Protein AF-A0A498AI53-F1 (afdb_monomer_lite)

Secondary structure (DSSP, 8-state):
-----HHHHHHHHHHHHHHHHTT---EEES--HHHHHHHHHTT-GGGSEEETS-------------PPPPP-

Sequence (72 aa):
MRFFSAHGVSALLQAQQTAADVGAAFLLCDLAPCVTYILATTAVLPNFALAGGPAAHRGDGRRRGRAPPPDP

Radius of gyration: 20.62 Å; chains: 1; bounding box: 27×65×44 Å

Foldseek 3Di:
DPDCDPVNVVVLVVVCVVCVVVVHADEDEDDDPVRVVVCVVVVNVVVHHYPDDPPPPPCPVPDDDDDDDDDD

pLDDT: mean 74.84, std 14.24, range [42.94, 93.69]

Structure (mmCIF, N/CA/C/O backbone):
data_AF-A0A498AI53-F1
#
_entry.id   AF-A0A498AI53-F1
#
loop_
_atom_site.group_PDB
_atom_site.id
_atom_site.type_symbol
_atom_site.label_atom_id
_atom_site.label_alt_id
_atom_site.label_comp_id
_atom_site.label_asym_id
_atom_site.label_entity_id
_atom_site.label_seq_id
_atom_site.pdbx_PDB_ins_code
_atom_site.Cartn_x
_atom_site.Cartn_y
_atom_site.Cartn_z
_atom_site.occupancy
_atom_site.B_iso_or_equiv
_atom_site.auth_seq_id
_atom_site.auth_comp_id
_atom_site.auth_asym_id
_atom_site.auth_atom_id
_atom_site.pdbx_PDB_model_num
ATOM 1 N N . MET A 1 1 ? 0.482 2.373 -15.659 1.00 47.38 1 MET A N 1
ATOM 2 C CA . MET A 1 1 ? 0.925 3.748 -15.319 1.00 47.38 1 MET A CA 1
ATOM 3 C C . MET A 1 1 ? 2.439 3.755 -15.143 1.00 47.38 1 MET A C 1
ATOM 5 O O . MET A 1 1 ? 2.943 2.815 -14.548 1.00 47.38 1 MET A O 1
ATOM 9 N N . ARG A 1 2 ? 3.169 4.742 -15.687 1.00 52.34 2 ARG A N 1
ATOM 10 C CA . ARG A 1 2 ? 4.653 4.765 -15.682 1.00 52.34 2 ARG A CA 1
ATOM 11 C C . ARG A 1 2 ? 5.288 5.852 -14.803 1.00 52.34 2 ARG A C 1
ATOM 13 O O . ARG A 1 2 ? 6.503 5.861 -14.674 1.00 52.34 2 ARG A O 1
ATOM 20 N N . PHE A 1 3 ? 4.496 6.723 -14.177 1.00 55.38 3 PHE A N 1
ATOM 21 C CA . PHE A 1 3 ? 5.017 7.792 -13.325 1.00 55.38 3 PHE A CA 1
ATOM 22 C C . PHE A 1 3 ? 4.284 7.790 -11.991 1.00 55.38 3 PHE A C 1
ATOM 24 O O . PHE A 1 3 ? 3.106 8.125 -11.914 1.00 55.38 3 PHE A O 1
ATOM 31 N N . PHE A 1 4 ? 4.995 7.366 -10.955 1.00 66.94 4 PHE A N 1
ATOM 32 C CA . PHE A 1 4 ? 4.564 7.451 -9.571 1.00 66.94 4 PHE A CA 1
ATOM 33 C C . PHE A 1 4 ? 5.459 8.500 -8.911 1.00 66.94 4 PHE A C 1
ATOM 35 O O . PHE A 1 4 ? 6.675 8.339 -8.860 1.00 66.94 4 PHE A O 1
ATOM 42 N N . SER A 1 5 ? 4.875 9.639 -8.547 1.00 74.81 5 SER A N 1
ATOM 43 C CA . SER A 1 5 ? 5.602 10.806 -8.040 1.00 74.81 5 SER A CA 1
ATOM 44 C C . SER A 1 5 ? 5.458 10.929 -6.524 1.00 74.81 5 SER A C 1
ATOM 46 O O . SER A 1 5 ? 4.632 10.250 -5.913 1.00 74.81 5 SER A O 1
ATOM 48 N N . ALA A 1 6 ? 6.205 11.855 -5.916 1.00 77.69 6 ALA A N 1
ATOM 49 C CA . ALA A 1 6 ? 6.055 12.191 -4.499 1.00 77.69 6 ALA A CA 1
ATOM 50 C C . ALA A 1 6 ? 4.602 12.553 -4.130 1.00 77.69 6 ALA A C 1
ATOM 52 O O . ALA A 1 6 ? 4.125 12.168 -3.070 1.00 77.69 6 ALA A O 1
ATOM 53 N N . HIS A 1 7 ? 3.862 13.215 -5.027 1.00 82.38 7 HIS A N 1
ATOM 54 C CA . HIS A 1 7 ? 2.444 13.521 -4.804 1.00 82.38 7 HIS A CA 1
ATOM 55 C C . HIS A 1 7 ? 1.566 12.262 -4.814 1.00 82.38 7 HIS A C 1
ATOM 57 O O . HIS A 1 7 ? 0.605 12.184 -4.056 1.00 82.38 7 HIS A O 1
ATOM 63 N N . GLY A 1 8 ? 1.920 11.253 -5.617 1.00 83.81 8 GLY A N 1
ATOM 64 C CA . GLY A 1 8 ? 1.261 9.944 -5.588 1.00 83.81 8 GLY A CA 1
ATOM 65 C C . GLY A 1 8 ? 1.477 9.209 -4.262 1.00 83.81 8 GLY A C 1
ATOM 66 O O . GLY A 1 8 ? 0.541 8.611 -3.736 1.00 83.81 8 GLY A O 1
ATOM 67 N N . VAL A 1 9 ? 2.678 9.314 -3.683 1.00 84.38 9 VAL A N 1
ATOM 68 C CA . VAL A 1 9 ? 2.981 8.779 -2.343 1.00 84.38 9 VAL A CA 1
ATOM 69 C C . VAL A 1 9 ? 2.156 9.494 -1.271 1.00 84.38 9 VAL A C 1
ATOM 71 O O . VAL A 1 9 ? 1.526 8.833 -0.447 1.00 84.38 9 VAL A O 1
ATOM 74 N N . SER A 1 10 ? 2.103 10.830 -1.297 1.00 86.12 10 SER A N 1
ATOM 75 C CA . SER A 1 10 ? 1.310 11.613 -0.339 1.00 86.12 10 SER A CA 1
ATOM 76 C C . SER A 1 10 ? -0.186 11.304 -0.427 1.00 86.12 10 SER A C 1
ATOM 78 O O . SER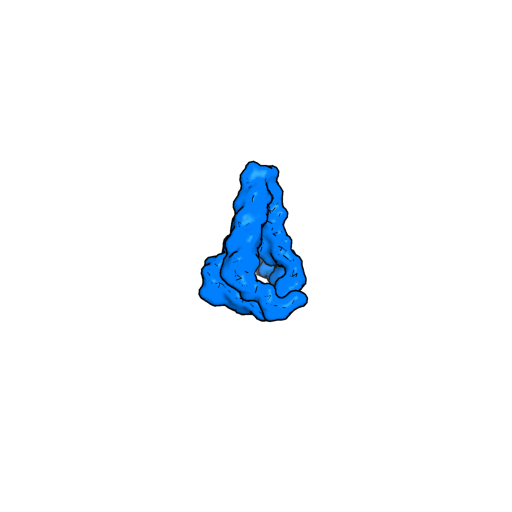 A 1 10 ? -0.834 11.135 0.602 1.00 86.12 10 SER A O 1
ATOM 80 N N . ALA A 1 11 ? -0.730 11.166 -1.640 1.00 88.56 11 ALA A N 1
ATOM 81 C CA . ALA A 1 11 ? -2.131 10.805 -1.837 1.00 88.56 11 ALA A CA 1
ATOM 82 C C . ALA A 1 11 ? -2.454 9.406 -1.282 1.00 88.56 11 ALA A C 1
ATOM 84 O O . ALA A 1 11 ? -3.502 9.216 -0.669 1.00 88.56 11 ALA A O 1
ATOM 85 N N . LEU A 1 12 ? -1.544 8.438 -1.441 1.00 87.75 12 LEU A N 1
ATOM 86 C CA . LEU A 1 12 ? -1.700 7.100 -0.863 1.00 87.75 12 LEU A CA 1
ATOM 87 C C . LEU A 1 12 ? -1.654 7.110 0.666 1.00 87.75 12 LEU A C 1
ATOM 89 O O . LEU A 1 12 ? -2.454 6.427 1.301 1.00 87.75 12 LEU A O 1
ATOM 93 N N . LEU A 1 13 ? -0.749 7.893 1.255 1.00 88.00 13 LEU A N 1
ATOM 94 C CA . LEU A 1 13 ? -0.690 8.074 2.706 1.00 88.00 13 LEU A CA 1
ATOM 95 C C . LEU A 1 13 ? -1.979 8.690 3.249 1.00 88.00 13 LEU A C 1
ATOM 97 O O . LEU A 1 13 ? -2.518 8.219 4.246 1.00 88.00 13 LEU A O 1
ATOM 101 N N . GLN A 1 14 ? -2.503 9.706 2.567 1.00 89.56 14 GLN A N 1
ATOM 102 C CA . GLN A 1 14 ? -3.757 10.335 2.960 1.00 89.56 14 GLN A CA 1
ATOM 103 C C . GLN A 1 14 ? -4.932 9.356 2.850 1.00 89.56 14 GLN A C 1
ATOM 105 O O . GLN A 1 14 ? -5.739 9.270 3.770 1.00 89.56 14 GLN A O 1
ATOM 110 N N . ALA A 1 15 ? -5.002 8.572 1.770 1.00 88.44 15 ALA A N 1
ATOM 111 C CA . ALA A 1 15 ? -6.035 7.553 1.599 1.00 88.44 15 ALA A CA 1
ATOM 112 C C . ALA A 1 15 ? -5.965 6.462 2.682 1.00 88.44 15 ALA A C 1
ATOM 114 O O . ALA A 1 15 ? -7.000 6.044 3.201 1.00 88.44 15 ALA A O 1
ATOM 115 N N . GLN A 1 16 ? -4.756 6.035 3.063 1.00 90.00 16 GLN A N 1
ATOM 116 C CA . GLN A 1 16 ? -4.558 5.110 4.178 1.00 90.00 16 GLN A CA 1
ATOM 117 C C . GLN A 1 16 ? -5.047 5.709 5.498 1.00 90.00 16 GLN A C 1
ATOM 119 O O . GLN A 1 16 ? -5.754 5.028 6.238 1.00 90.00 16 GLN A O 1
ATOM 124 N N . GLN A 1 17 ? -4.693 6.963 5.787 1.00 89.88 17 GLN A N 1
ATOM 125 C CA . GLN A 1 17 ? -5.119 7.627 7.016 1.00 89.88 17 GLN A CA 1
ATOM 126 C C . GLN A 1 17 ? -6.645 7.730 7.080 1.00 89.88 17 GLN A C 1
ATOM 128 O O . GLN A 1 17 ? -7.241 7.341 8.077 1.00 89.88 17 GLN A O 1
ATOM 133 N N . THR A 1 18 ? -7.290 8.146 5.987 1.00 90.69 18 THR A N 1
ATOM 134 C CA . THR A 1 18 ? -8.756 8.208 5.912 1.00 90.69 18 THR A CA 1
ATOM 135 C C . THR A 1 18 ? -9.402 6.837 6.112 1.00 90.69 18 THR A C 1
ATOM 137 O O . THR A 1 18 ? -10.434 6.743 6.769 1.00 90.69 18 THR A O 1
ATOM 140 N N . ALA A 1 19 ? -8.804 5.766 5.581 1.00 89.00 19 ALA A N 1
ATOM 141 C CA . ALA A 1 19 ? -9.286 4.410 5.824 1.00 89.00 19 ALA A CA 1
ATOM 142 C C . ALA A 1 19 ? -9.159 4.021 7.308 1.00 89.00 19 ALA A C 1
ATOM 144 O O . ALA A 1 19 ? -10.113 3.496 7.878 1.00 89.00 19 ALA A O 1
ATOM 145 N N . ALA A 1 20 ? -8.029 4.336 7.949 1.00 88.19 20 ALA A N 1
ATOM 146 C CA . ALA A 1 20 ? -7.822 4.086 9.373 1.00 88.19 20 ALA A CA 1
ATOM 147 C C . ALA A 1 20 ? -8.822 4.860 10.249 1.00 88.19 20 ALA A C 1
ATOM 149 O O . ALA A 1 20 ? -9.371 4.286 11.191 1.00 88.19 20 ALA A O 1
ATOM 150 N N . ASP A 1 21 ? -9.121 6.114 9.897 1.00 92.19 21 ASP A N 1
ATOM 151 C CA . ASP A 1 21 ? -10.071 6.966 10.623 1.00 92.19 21 ASP A CA 1
ATOM 152 C C . ASP A 1 21 ? -11.497 6.384 10.630 1.00 92.19 21 ASP A C 1
ATOM 154 O O . ASP A 1 21 ? -12.246 6.579 11.587 1.00 92.19 21 ASP A O 1
ATOM 158 N N . VAL A 1 22 ? -11.872 5.628 9.591 1.00 93.69 22 VAL A N 1
ATOM 159 C CA . VAL A 1 22 ? -13.174 4.939 9.501 1.00 93.69 22 VAL A CA 1
ATOM 160 C C . VAL A 1 22 ? -13.109 3.458 9.898 1.00 93.69 22 VAL A C 1
ATOM 162 O O . VAL A 1 22 ? -14.089 2.732 9.731 1.00 93.69 22 VAL A O 1
ATOM 165 N N . GLY A 1 23 ? -11.967 2.988 10.412 1.00 88.62 23 GLY A N 1
ATOM 166 C CA . GLY A 1 23 ? -11.759 1.589 10.802 1.00 88.62 23 GLY A CA 1
ATOM 167 C C . GLY A 1 23 ? -11.691 0.602 9.628 1.00 88.62 23 GLY A C 1
ATOM 168 O O . GLY A 1 23 ? -11.872 -0.600 9.823 1.00 88.62 23 GLY A O 1
ATOM 169 N N . ALA A 1 24 ? -11.448 1.086 8.409 1.00 87.25 24 ALA A N 1
ATOM 170 C CA . ALA A 1 24 ? -11.294 0.272 7.211 1.00 87.25 24 ALA A CA 1
ATOM 171 C C . ALA A 1 24 ? -9.822 -0.086 6.950 1.00 87.25 24 ALA A C 1
ATOM 173 O O . ALA A 1 24 ? -8.900 0.678 7.229 1.00 87.25 24 ALA A O 1
ATOM 174 N N . ALA A 1 25 ? -9.600 -1.258 6.355 1.00 84.19 25 ALA A N 1
ATOM 175 C CA . ALA A 1 25 ? -8.277 -1.673 5.906 1.00 84.19 25 ALA A CA 1
ATOM 176 C C . ALA A 1 25 ? -7.983 -1.121 4.504 1.00 84.19 25 ALA A C 1
ATOM 178 O O . ALA A 1 25 ? -8.777 -1.299 3.580 1.00 84.19 25 ALA A O 1
ATOM 179 N N . PHE A 1 26 ? -6.813 -0.505 4.333 1.00 84.00 26 PHE A N 1
ATOM 180 C CA . PHE A 1 26 ? -6.317 -0.057 3.034 1.00 84.00 26 PHE A CA 1
ATOM 181 C C . PHE A 1 26 ? -5.285 -1.054 2.497 1.00 84.00 26 PHE A C 1
ATOM 183 O O . PHE A 1 26 ? -4.184 -1.174 3.040 1.00 84.00 26 PHE A O 1
ATOM 190 N N . LEU A 1 27 ? -5.656 -1.783 1.441 1.00 85.56 27 LEU A N 1
ATOM 191 C CA . LEU A 1 27 ? -4.830 -2.818 0.823 1.00 85.56 27 LEU A CA 1
ATOM 192 C C . LEU A 1 27 ? -4.326 -2.367 -0.547 1.00 85.56 27 LEU A C 1
ATOM 194 O O . LEU A 1 27 ? -5.111 -1.955 -1.399 1.00 85.56 27 LEU A O 1
ATOM 198 N N . LEU A 1 28 ? -3.019 -2.493 -0.772 1.00 84.88 28 LEU A N 1
ATOM 199 C CA . LEU A 1 28 ? -2.425 -2.314 -2.095 1.00 84.88 28 LEU A CA 1
ATOM 200 C C . LEU A 1 28 ? -2.365 -3.660 -2.822 1.00 84.88 28 LEU A C 1
ATOM 202 O O . LEU A 1 28 ? -1.719 -4.595 -2.346 1.00 84.88 28 LEU A O 1
ATOM 206 N N . CYS A 1 29 ? -3.013 -3.743 -3.983 1.00 83.38 29 CYS A N 1
ATOM 207 C CA . CYS A 1 29 ? -3.042 -4.924 -4.848 1.00 83.38 29 CYS A CA 1
ATOM 208 C C . CYS A 1 29 ? -2.226 -4.670 -6.123 1.00 83.38 29 CYS A C 1
ATOM 210 O O . CYS A 1 29 ? -2.228 -3.549 -6.628 1.00 83.38 29 CYS A O 1
ATOM 212 N N . ASP A 1 30 ? -1.590 -5.717 -6.660 1.00 80.12 30 ASP A N 1
ATOM 213 C CA . ASP A 1 30 ? -0.969 -5.728 -7.999 1.00 80.12 30 ASP A CA 1
ATOM 214 C C . ASP A 1 30 ? -0.068 -4.506 -8.290 1.00 80.12 30 ASP A C 1
ATOM 216 O O . ASP A 1 30 ? -0.190 -3.795 -9.292 1.00 80.12 30 ASP A O 1
ATOM 220 N N . LEU A 1 31 ? 0.826 -4.203 -7.341 1.00 79.19 31 LEU A N 1
ATOM 221 C CA . LEU A 1 31 ? 1.755 -3.086 -7.473 1.00 79.19 31 LEU A CA 1
ATOM 222 C C . LEU A 1 31 ? 2.743 -3.350 -8.612 1.00 79.19 31 LEU A C 1
ATOM 224 O O . LEU A 1 31 ? 3.508 -4.315 -8.588 1.00 79.19 31 LEU A O 1
ATOM 228 N N . ALA A 1 32 ? 2.797 -2.426 -9.572 1.00 83.00 32 ALA A N 1
ATOM 229 C CA . ALA A 1 32 ? 3.832 -2.447 -10.595 1.00 83.00 32 ALA A CA 1
ATOM 230 C C . ALA A 1 32 ? 5.235 -2.367 -9.947 1.00 83.00 32 ALA A C 1
ATOM 232 O O . ALA A 1 32 ? 5.419 -1.589 -9.005 1.00 83.00 32 ALA A O 1
ATOM 233 N N . PRO A 1 33 ? 6.258 -3.071 -10.475 1.00 81.62 33 PRO A N 1
ATOM 234 C CA . PRO A 1 33 ? 7.592 -3.128 -9.863 1.00 81.62 33 PRO A CA 1
ATOM 235 C C . PRO A 1 33 ? 8.225 -1.756 -9.589 1.00 81.62 33 PRO A C 1
ATOM 237 O O . PRO A 1 33 ? 8.897 -1.565 -8.578 1.00 81.62 33 PRO A O 1
ATOM 240 N N . CYS A 1 34 ? 7.976 -0.775 -10.463 1.00 81.56 34 CYS A N 1
ATOM 241 C CA . CYS A 1 34 ? 8.453 0.593 -10.275 1.00 81.56 34 CYS A CA 1
ATOM 242 C C . CYS A 1 34 ? 7.807 1.292 -9.068 1.00 81.56 34 CYS A C 1
ATOM 244 O O . CYS A 1 34 ? 8.488 2.026 -8.357 1.00 81.56 34 CYS A O 1
ATOM 246 N N . VAL A 1 35 ? 6.523 1.043 -8.801 1.00 80.56 35 VAL A N 1
ATOM 247 C CA . VAL A 1 35 ? 5.799 1.609 -7.653 1.00 80.56 35 VAL A CA 1
ATOM 248 C C . VAL A 1 35 ? 6.304 0.978 -6.360 1.00 80.56 35 VAL A C 1
ATOM 250 O O . VAL A 1 35 ? 6.592 1.697 -5.407 1.00 80.56 35 VAL A O 1
ATOM 253 N N . THR A 1 36 ? 6.509 -0.342 -6.350 1.00 83.81 36 THR A N 1
ATOM 254 C CA . THR A 1 36 ? 7.108 -1.058 -5.213 1.00 83.81 36 THR A CA 1
ATOM 255 C C . THR A 1 36 ? 8.493 -0.511 -4.874 1.00 83.81 36 THR A C 1
ATOM 257 O O . THR A 1 36 ? 8.773 -0.240 -3.708 1.00 83.81 36 THR A O 1
ATOM 260 N N . TYR A 1 37 ? 9.342 -0.290 -5.884 1.00 83.69 37 TYR A N 1
ATOM 261 C CA . TYR A 1 37 ? 10.670 0.290 -5.684 1.00 83.69 37 TYR A CA 1
ATOM 262 C C . TYR A 1 37 ? 10.598 1.688 -5.061 1.00 83.69 37 TYR A C 1
ATOM 264 O O . TYR A 1 37 ? 11.304 1.960 -4.095 1.00 83.69 37 TYR A O 1
ATOM 272 N N . ILE A 1 38 ? 9.715 2.556 -5.559 1.00 84.12 38 ILE A N 1
ATOM 273 C CA . ILE A 1 38 ? 9.580 3.921 -5.034 1.00 84.12 38 ILE A CA 1
ATOM 274 C C . ILE A 1 38 ? 9.051 3.915 -3.596 1.00 84.12 38 ILE A C 1
ATOM 276 O O . ILE A 1 38 ? 9.555 4.655 -2.756 1.00 84.12 38 ILE A O 1
ATOM 280 N N . LEU A 1 39 ? 8.071 3.067 -3.276 1.00 83.00 39 LEU A N 1
ATOM 281 C CA . LEU A 1 39 ? 7.564 2.933 -1.905 1.00 83.00 39 LEU A CA 1
ATOM 282 C C . LEU A 1 39 ? 8.630 2.385 -0.942 1.00 83.00 39 LEU A C 1
ATOM 284 O O . LEU A 1 39 ? 8.683 2.803 0.216 1.00 83.00 39 LEU A O 1
ATOM 288 N N . ALA A 1 40 ? 9.486 1.473 -1.413 1.00 83.44 40 ALA A N 1
ATOM 289 C CA . ALA A 1 40 ? 10.597 0.938 -0.631 1.00 83.44 40 ALA A CA 1
ATOM 290 C C . ALA A 1 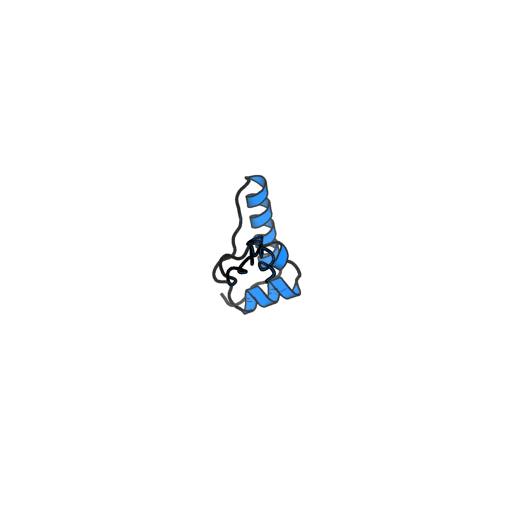40 ? 11.678 2.000 -0.372 1.00 83.44 40 ALA A C 1
ATOM 292 O O . ALA A 1 40 ? 12.113 2.161 0.767 1.00 83.44 40 ALA A O 1
ATOM 293 N N . THR A 1 41 ? 12.084 2.762 -1.393 1.00 84.94 41 THR A N 1
ATOM 294 C CA . THR A 1 41 ? 13.115 3.807 -1.251 1.00 84.94 41 THR A CA 1
ATOM 295 C C . THR A 1 41 ? 12.651 4.997 -0.422 1.00 84.94 41 THR A C 1
ATOM 297 O O . THR A 1 41 ? 13.466 5.647 0.224 1.00 84.94 41 THR A O 1
ATOM 300 N N . THR A 1 42 ? 11.347 5.264 -0.395 1.00 81.06 42 THR A N 1
ATOM 301 C CA . THR A 1 42 ? 10.747 6.312 0.444 1.00 81.06 42 THR A CA 1
ATOM 302 C C . THR A 1 42 ? 10.404 5.833 1.859 1.00 81.06 42 THR A C 1
ATOM 304 O O . THR A 1 42 ? 9.866 6.607 2.645 1.00 81.06 42 THR A O 1
ATOM 307 N N . ALA A 1 43 ? 10.730 4.578 2.202 1.00 80.44 43 ALA A 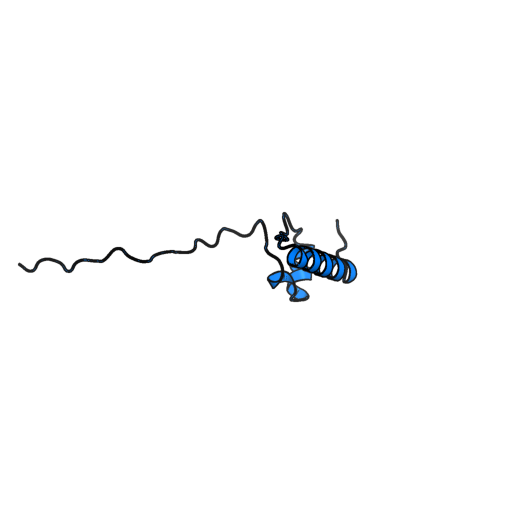N 1
ATOM 308 C CA . ALA A 1 43 ? 10.470 3.946 3.499 1.00 80.44 43 ALA A CA 1
ATOM 309 C C . ALA A 1 43 ? 8.988 3.933 3.934 1.00 80.44 43 ALA A C 1
ATOM 311 O O . ALA A 1 43 ? 8.685 3.742 5.109 1.00 80.44 43 ALA A O 1
ATOM 312 N N . VAL A 1 44 ? 8.055 4.093 2.990 1.00 83.00 44 VAL A N 1
ATOM 313 C CA . VAL A 1 44 ? 6.605 4.154 3.262 1.00 83.00 44 VAL A CA 1
ATOM 314 C C . VAL A 1 44 ? 5.922 2.810 3.029 1.00 83.00 44 VAL A C 1
ATOM 316 O O . VAL A 1 44 ? 4.825 2.577 3.524 1.00 83.00 44 VAL A O 1
ATOM 319 N N . LEU A 1 45 ? 6.580 1.898 2.306 1.00 78.62 45 LEU A N 1
ATOM 320 C CA . LEU A 1 45 ? 6.101 0.538 2.064 1.00 78.62 45 LEU A CA 1
ATOM 321 C C . LEU A 1 45 ? 5.594 -0.204 3.323 1.00 78.62 45 LEU A C 1
ATOM 323 O O . LEU A 1 45 ? 4.516 -0.785 3.223 1.00 78.62 45 LEU A O 1
ATOM 327 N N . PRO A 1 46 ? 6.276 -0.187 4.493 1.00 78.25 46 PRO A N 1
ATOM 328 C CA . PRO A 1 46 ? 5.797 -0.905 5.680 1.00 78.25 46 PRO A CA 1
ATOM 329 C C . PRO A 1 46 ? 4.495 -0.348 6.266 1.00 78.25 46 PRO A C 1
ATOM 331 O O . PRO A 1 46 ? 3.847 -1.043 7.044 1.00 78.25 46 PRO A O 1
ATOM 334 N N . ASN A 1 47 ? 4.084 0.866 5.887 1.00 80.12 47 ASN A N 1
ATOM 335 C CA . ASN A 1 47 ? 2.806 1.416 6.330 1.00 80.12 47 ASN A CA 1
ATOM 336 C C . ASN A 1 47 ? 1.630 0.751 5.605 1.00 80.12 47 ASN A C 1
ATOM 338 O O . ASN A 1 47 ? 0.509 0.815 6.095 1.00 80.12 47 ASN A O 1
ATOM 342 N N . PHE A 1 48 ? 1.845 0.137 4.438 1.00 81.62 48 PHE A N 1
ATOM 343 C CA . PHE A 1 48 ? 0.774 -0.439 3.630 1.00 81.62 48 PHE A CA 1
ATOM 344 C C . PHE A 1 48 ? 0.678 -1.952 3.807 1.00 81.62 48 PHE A C 1
ATOM 346 O O . PHE A 1 48 ? 1.666 -2.679 3.712 1.00 81.62 48 PHE A O 1
ATOM 353 N N . ALA A 1 49 ? -0.547 -2.445 3.970 1.00 80.38 49 ALA A N 1
ATOM 354 C CA . ALA A 1 49 ? -0.824 -3.866 3.852 1.00 80.38 49 ALA A CA 1
ATOM 355 C C . ALA A 1 49 ? -0.907 -4.245 2.360 1.00 80.38 49 ALA A C 1
ATOM 357 O O . ALA A 1 49 ? -1.648 -3.637 1.585 1.00 80.38 49 ALA A O 1
ATOM 358 N N . LEU A 1 50 ? -0.112 -5.234 1.944 1.00 78.31 50 LEU A N 1
ATOM 359 C CA . LEU A 1 50 ? -0.049 -5.689 0.555 1.00 78.31 50 LEU A CA 1
ATOM 360 C C . LEU A 1 50 ? -0.953 -6.906 0.355 1.00 78.31 50 LEU A C 1
ATOM 362 O O . LEU A 1 50 ? -0.747 -7.957 0.964 1.00 78.31 50 LEU A O 1
ATOM 366 N N . ALA A 1 51 ? -1.917 -6.792 -0.551 1.00 71.88 51 ALA A N 1
ATOM 367 C CA . ALA A 1 51 ? -2.707 -7.914 -1.036 1.00 71.88 51 ALA A CA 1
ATOM 368 C C . ALA A 1 51 ? -1.927 -8.619 -2.158 1.00 71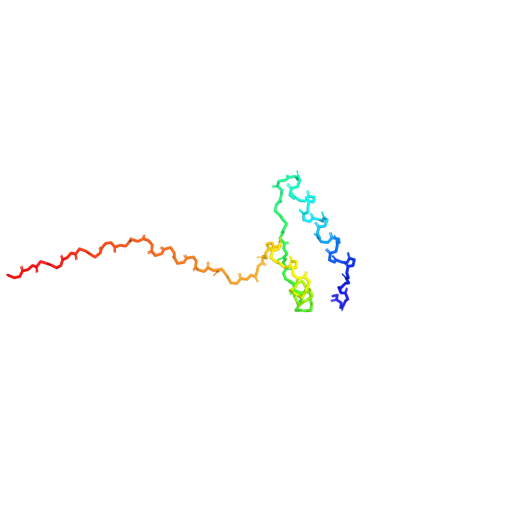.88 51 ALA A C 1
ATOM 370 O O . ALA A 1 51 ? -2.226 -8.460 -3.340 1.00 71.88 51 ALA A O 1
ATOM 371 N N . GLY A 1 52 ? -0.862 -9.339 -1.791 1.00 62.38 52 GLY A N 1
ATOM 372 C CA . GLY A 1 52 ? -0.060 -10.096 -2.762 1.00 62.38 52 GLY A CA 1
ATOM 373 C C . GLY A 1 52 ? 1.442 -10.169 -2.483 1.00 62.38 52 GLY A C 1
ATOM 374 O O . GLY A 1 52 ? 2.238 -9.958 -3.389 1.00 62.38 52 GLY A O 1
ATOM 375 N N . GLY A 1 53 ? 1.846 -10.477 -1.251 1.00 47.72 53 GLY A N 1
ATOM 376 C CA . GLY A 1 53 ? 3.127 -11.143 -0.974 1.00 47.72 53 GLY A CA 1
ATOM 377 C C . GLY A 1 53 ? 2.829 -12.574 -0.524 1.00 47.72 53 GLY A C 1
ATOM 378 O O . GLY A 1 53 ? 1.736 -12.777 0.016 1.00 47.72 53 GLY A O 1
ATOM 379 N N . PRO A 1 54 ? 3.715 -13.570 -0.760 1.00 42.94 54 PRO A N 1
ATOM 380 C CA . PRO A 1 54 ? 3.419 -14.955 -0.414 1.00 42.94 54 PRO A CA 1
ATOM 381 C C . PRO A 1 54 ? 2.983 -14.968 1.037 1.00 42.94 54 PRO A C 1
ATOM 383 O O . PRO A 1 54 ? 3.634 -14.329 1.867 1.00 42.94 54 PRO A O 1
ATOM 386 N N . ALA A 1 55 ? 1.862 -15.638 1.314 1.00 44.81 55 ALA A N 1
ATOM 387 C CA . ALA A 1 55 ? 1.457 -15.938 2.668 1.00 44.81 55 ALA A CA 1
ATOM 388 C C . ALA A 1 55 ? 2.725 -16.359 3.402 1.00 44.81 55 ALA A C 1
ATOM 390 O O . ALA A 1 55 ? 3.311 -17.397 3.083 1.00 44.81 55 ALA A O 1
ATOM 391 N N . ALA A 1 56 ? 3.206 -15.505 4.309 1.00 49.44 56 ALA A N 1
ATOM 392 C CA . ALA A 1 56 ? 4.180 -15.932 5.274 1.00 49.44 56 ALA A CA 1
ATOM 393 C C . ALA A 1 56 ? 3.460 -17.08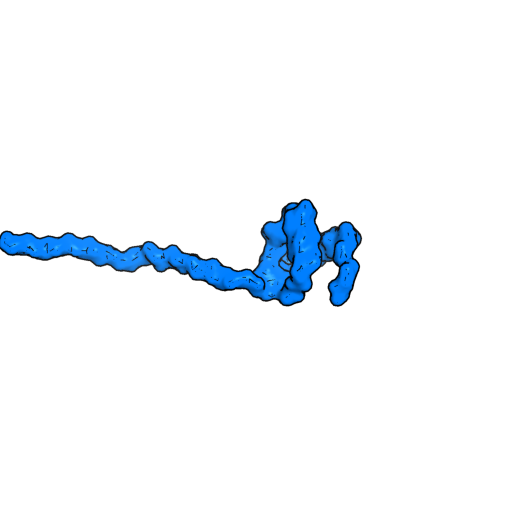7 5.942 1.00 49.44 56 ALA A C 1
ATOM 395 O O . ALA A 1 56 ? 2.458 -16.889 6.634 1.00 49.44 56 ALA A O 1
ATOM 396 N N . HIS A 1 57 ? 3.888 -18.296 5.588 1.00 53.47 57 HIS A N 1
ATOM 397 C CA . HIS A 1 57 ? 3.557 -19.507 6.282 1.00 53.47 57 HIS A CA 1
ATOM 398 C C . HIS A 1 57 ? 4.016 -19.215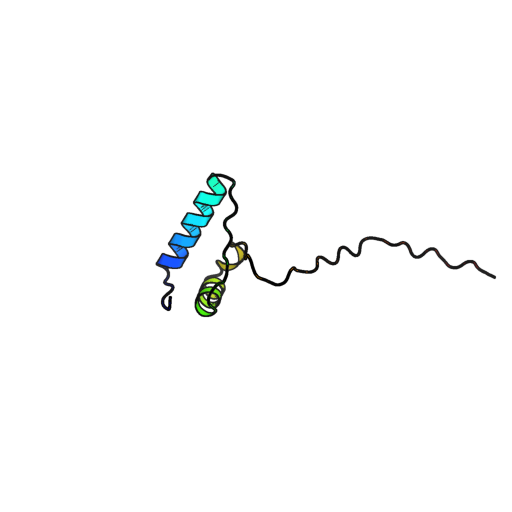 7.697 1.00 53.47 57 HIS A C 1
ATOM 400 O O . HIS A 1 57 ? 5.194 -19.331 8.037 1.00 53.47 57 HIS A O 1
ATOM 406 N N . ARG A 1 58 ? 3.085 -18.671 8.480 1.00 47.53 58 ARG A N 1
ATOM 407 C CA . ARG A 1 58 ? 3.181 -18.547 9.910 1.00 47.53 58 ARG A CA 1
ATOM 408 C C . ARG A 1 58 ? 3.286 -20.000 10.308 1.00 47.53 58 ARG A C 1
ATOM 410 O O . ARG A 1 58 ? 2.282 -20.705 10.345 1.00 47.53 58 ARG A O 1
ATOM 417 N N . GLY A 1 59 ? 4.525 -20.463 10.427 1.00 51.47 59 GLY A N 1
ATOM 418 C CA . GLY A 1 59 ? 4.866 -21.741 11.000 1.00 51.47 59 GLY A CA 1
ATOM 419 C C . GLY A 1 59 ? 4.392 -21.672 12.434 1.00 51.47 59 GLY A C 1
ATOM 420 O O . GLY A 1 59 ? 5.167 -21.401 13.345 1.00 51.47 59 GLY A O 1
ATOM 421 N N . ASP A 1 60 ? 3.094 -21.872 12.617 1.00 53.91 60 ASP A N 1
ATOM 422 C CA . ASP A 1 60 ? 2.459 -22.159 13.884 1.00 53.91 60 ASP A CA 1
ATOM 423 C C . ASP A 1 60 ? 2.806 -23.612 14.226 1.00 53.91 60 ASP A C 1
ATOM 425 O O . ASP A 1 60 ? 1.974 -24.505 14.329 1.00 53.91 60 ASP A O 1
ATOM 429 N N . GLY A 1 61 ? 4.108 -23.870 14.344 1.00 52.94 61 GLY A N 1
ATOM 430 C CA . GLY A 1 61 ? 4.672 -25.107 14.849 1.00 52.94 61 GLY A CA 1
ATOM 431 C C . GLY A 1 61 ? 4.631 -25.102 16.369 1.00 52.94 61 GLY A C 1
ATOM 432 O O . GLY A 1 61 ? 5.641 -25.383 17.015 1.00 52.94 61 GLY A O 1
ATOM 433 N N . ARG A 1 62 ? 3.491 -24.746 16.972 1.00 57.25 62 ARG A N 1
ATOM 434 C CA . ARG A 1 62 ? 3.294 -24.912 18.410 1.00 57.25 62 ARG A CA 1
ATOM 435 C C . ARG A 1 62 ? 2.579 -26.238 18.662 1.00 57.25 62 ARG A C 1
ATOM 437 O O . ARG A 1 62 ? 1.365 -26.345 18.578 1.00 57.25 62 ARG A O 1
ATOM 444 N N . ARG A 1 63 ? 3.391 -27.194 19.121 1.00 57.88 63 ARG A N 1
ATOM 445 C CA . ARG A 1 63 ? 3.040 -28.417 19.866 1.00 57.88 63 ARG A CA 1
ATOM 446 C C . ARG A 1 63 ? 2.492 -29.601 19.056 1.00 57.88 63 ARG A C 1
ATOM 448 O O . ARG A 1 63 ? 1.290 -29.767 18.891 1.00 57.88 63 ARG A O 1
ATOM 455 N N . ARG A 1 64 ? 3.358 -30.593 18.841 1.00 54.25 64 ARG A N 1
ATOM 456 C CA . ARG A 1 64 ? 3.035 -31.956 19.290 1.00 54.25 64 ARG A CA 1
ATOM 457 C C . ARG A 1 64 ? 4.164 -32.454 20.176 1.00 54.25 64 ARG A C 1
ATOM 459 O O . ARG A 1 64 ? 5.315 -32.503 19.759 1.00 54.25 64 ARG A O 1
ATOM 466 N N . GLY A 1 65 ? 3.818 -32.716 21.434 1.00 56.81 65 GLY A N 1
ATOM 467 C CA . GLY A 1 65 ? 4.725 -33.255 22.432 1.00 56.81 65 GLY A CA 1
ATOM 468 C C . GLY A 1 65 ? 5.336 -34.558 21.937 1.00 56.81 65 GLY A C 1
ATOM 469 O O . GLY A 1 65 ? 4.626 -35.498 21.590 1.00 56.81 65 GLY A O 1
ATOM 470 N N . ARG A 1 66 ? 6.665 -34.598 21.913 1.00 53.09 66 ARG A N 1
ATOM 471 C CA . ARG A 1 66 ? 7.412 -35.846 21.871 1.00 53.09 66 ARG A CA 1
ATOM 472 C C . ARG A 1 66 ? 7.326 -36.437 23.277 1.00 53.09 66 ARG A C 1
ATOM 474 O O . ARG A 1 66 ? 7.986 -35.941 24.185 1.00 53.09 66 ARG A O 1
ATOM 481 N N . ALA A 1 67 ? 6.452 -37.422 23.465 1.00 67.31 67 ALA A N 1
ATOM 482 C CA . ALA A 1 67 ? 6.493 -38.276 24.645 1.00 67.31 67 ALA A CA 1
ATOM 483 C C . ALA A 1 67 ? 7.867 -38.980 24.697 1.00 67.31 67 ALA A C 1
ATOM 485 O O . ALA A 1 67 ? 8.380 -39.352 23.632 1.00 67.31 67 ALA A O 1
ATOM 486 N N . PRO A 1 68 ? 8.496 -39.117 25.879 1.00 73.19 68 PRO A N 1
ATOM 487 C CA . PRO A 1 68 ? 9.738 -39.869 26.000 1.00 73.19 68 PRO A CA 1
ATOM 488 C C . PRO A 1 68 ? 9.494 -41.349 25.650 1.00 73.19 68 PRO A C 1
ATOM 490 O O . PRO A 1 68 ? 8.392 -41.854 25.881 1.00 73.19 68 PRO A O 1
ATOM 493 N N . PRO A 1 69 ? 10.480 -42.030 25.039 1.00 77.62 69 PRO A N 1
ATOM 494 C CA . PRO A 1 69 ? 10.355 -43.441 24.690 1.00 77.62 69 PRO A CA 1
ATOM 495 C C . PRO A 1 69 ? 10.218 -44.297 25.961 1.00 77.62 69 PRO A C 1
ATOM 497 O O . PRO A 1 69 ? 10.792 -43.929 26.986 1.00 77.62 69 PRO A O 1
ATOM 500 N N . PRO A 1 70 ? 9.474 -45.417 25.923 1.00 72.06 70 PRO A N 1
ATOM 501 C CA . PRO A 1 70 ? 9.495 -46.373 27.020 1.00 72.06 70 PRO A CA 1
ATOM 502 C C . PRO A 1 70 ? 10.864 -47.067 27.070 1.00 72.06 70 PRO A C 1
ATOM 504 O O . PRO A 1 70 ? 11.361 -47.529 26.039 1.00 72.06 70 PRO A O 1
ATOM 507 N N . ASP A 1 71 ? 11.461 -47.100 28.261 1.00 70.00 71 ASP A N 1
ATOM 508 C CA . ASP A 1 71 ? 12.688 -47.846 28.550 1.00 70.00 71 ASP A CA 1
ATOM 509 C C . ASP A 1 71 ? 12.437 -49.369 28.485 1.00 70.00 71 ASP A C 1
ATOM 511 O O . ASP A 1 71 ? 11.328 -49.811 28.815 1.00 70.00 71 ASP A O 1
ATOM 515 N N . PRO A 1 72 ? 13.431 -50.169 28.049 1.00 74.44 72 PRO A N 1
ATOM 516 C CA . PRO A 1 72 ? 13.390 -51.630 28.111 1.00 74.44 72 PRO A CA 1
ATOM 517 C C . PRO A 1 72 ? 13.639 -52.191 29.520 1.00 74.44 72 PRO A C 1
ATOM 519 O O . PRO A 1 72 ? 14.397 -51.568 30.299 1.00 74.44 72 PRO A O 1
#